Protein AF-G3GBZ7-F1 (afdb_monomer_lite)

Structure (mmCIF, N/CA/C/O backbone):
data_AF-G3GBZ7-F1
#
_entry.id   AF-G3GBZ7-F1
#
loop_
_atom_site.group_PDB
_atom_site.id
_atom_site.type_symbol
_atom_site.label_atom_id
_atom_site.label_alt_id
_atom_site.label_comp_id
_atom_site.label_asym_id
_atom_site.label_entity_id
_atom_site.label_seq_id
_atom_site.pdbx_PDB_ins_code
_atom_site.Cartn_x
_atom_site.Cartn_y
_atom_site.Cartn_z
_atom_site.occupancy
_atom_site.B_iso_or_equiv
_atom_site.auth_seq_id
_atom_site.auth_comp_id
_atom_site.auth_asym_id
_atom_site.auth_atom_id
_atom_site.pdbx_PDB_model_num
ATOM 1 N N . ILE A 1 1 ? -29.897 4.445 14.491 1.00 81.94 1 ILE A N 1
ATOM 2 C CA . ILE A 1 1 ? -31.053 5.192 13.929 1.00 81.94 1 ILE A CA 1
ATOM 3 C C . ILE A 1 1 ? -32.374 4.689 14.504 1.00 81.94 1 ILE A C 1
ATOM 5 O O . ILE A 1 1 ? -32.982 5.428 15.257 1.00 81.94 1 ILE A O 1
ATOM 9 N N . PHE A 1 2 ? -32.783 3.435 14.270 1.00 90.56 2 PHE A N 1
ATOM 10 C CA . PHE A 1 2 ? -34.053 2.903 14.803 1.00 90.56 2 PHE A CA 1
ATOM 11 C C . PHE A 1 2 ? -34.216 3.034 16.331 1.00 90.56 2 PHE A C 1
ATOM 13 O O . PHE A 1 2 ? -35.293 3.373 16.809 1.00 90.56 2 PHE A O 1
ATOM 20 N N . MET A 1 3 ? -33.138 2.810 17.089 1.00 87.44 3 MET A N 1
ATOM 21 C CA . MET A 1 3 ? -33.135 2.917 18.558 1.00 87.44 3 MET A CA 1
ATOM 22 C C . MET A 1 3 ? -33.192 4.363 19.082 1.00 87.44 3 MET A C 1
ATOM 24 O O . MET A 1 3 ? -33.502 4.566 20.246 1.00 87.44 3 MET A O 1
ATOM 28 N N . PHE A 1 4 ? -32.921 5.360 18.235 1.00 91.00 4 PHE A N 1
ATOM 29 C CA . PHE A 1 4 ? -32.855 6.782 18.601 1.00 91.00 4 PHE A CA 1
ATOM 30 C C . PHE A 1 4 ? -33.882 7.620 17.815 1.00 91.00 4 PHE A C 1
ATOM 32 O O . PHE A 1 4 ? -33.654 8.791 17.539 1.00 91.00 4 PHE A O 1
ATOM 39 N N . SER A 1 5 ? -34.990 7.009 17.384 1.00 92.69 5 SER A N 1
ATOM 40 C CA . SER A 1 5 ? -36.114 7.729 16.767 1.00 92.69 5 SER A CA 1
ATOM 41 C C . SER A 1 5 ? -36.916 8.467 17.838 1.00 92.69 5 SER A C 1
ATOM 43 O O . SER A 1 5 ? -37.123 7.905 18.908 1.00 92.69 5 SER A O 1
ATOM 45 N N . GLU A 1 6 ? -37.437 9.656 17.531 1.00 91.62 6 GLU A N 1
ATOM 46 C CA . GLU A 1 6 ? -38.281 10.470 18.427 1.00 91.62 6 GLU A CA 1
ATOM 47 C C . GLU A 1 6 ? -39.435 9.673 19.058 1.00 91.62 6 GLU A C 1
ATOM 49 O O . GLU A 1 6 ? -39.680 9.767 20.256 1.00 91.62 6 GLU A O 1
ATOM 54 N N . ASN A 1 7 ? -40.075 8.793 18.278 1.00 91.56 7 ASN A N 1
ATOM 55 C CA . ASN A 1 7 ? -41.166 7.940 18.761 1.00 91.56 7 ASN A CA 1
ATOM 56 C C . ASN A 1 7 ? -40.732 6.941 19.849 1.00 91.56 7 ASN A C 1
ATOM 58 O O . ASN A 1 7 ? -41.569 6.456 20.606 1.00 91.56 7 ASN A O 1
ATOM 62 N N . LYS A 1 8 ? -39.444 6.573 19.892 1.00 90.25 8 LYS A N 1
ATOM 63 C CA . LYS A 1 8 ? -38.885 5.591 20.836 1.00 90.25 8 LYS A CA 1
ATOM 64 C C . LYS A 1 8 ? -38.017 6.214 21.921 1.00 90.25 8 LYS A C 1
ATOM 66 O O . LYS A 1 8 ? -37.992 5.684 23.025 1.00 90.25 8 LYS A O 1
ATOM 71 N N . AS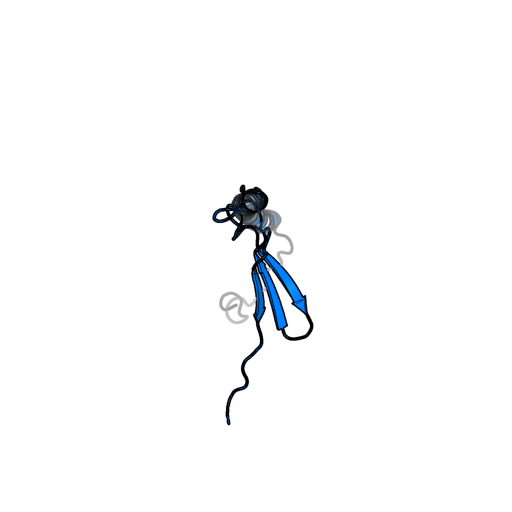N A 1 9 ? -37.305 7.293 21.613 1.00 88.06 9 ASN A N 1
ATOM 72 C CA . ASN A 1 9 ? -36.480 8.026 22.559 1.00 88.06 9 ASN A CA 1
ATOM 73 C C . ASN A 1 9 ? -36.749 9.537 22.406 1.00 88.06 9 ASN A C 1
ATOM 75 O O . ASN A 1 9 ? -36.055 10.209 21.643 1.00 88.06 9 ASN A O 1
ATOM 79 N N . PRO A 1 10 ? -37.805 10.055 23.060 1.00 88.19 10 PRO A N 1
ATOM 80 C CA . PRO A 1 10 ? -38.286 11.424 22.855 1.00 88.19 10 PRO A CA 1
ATOM 81 C C . PRO A 1 10 ? -37.416 12.493 23.532 1.00 88.19 10 PRO A C 1
ATOM 83 O O . PRO A 1 10 ? -37.529 13.670 23.204 1.00 88.19 10 PRO A O 1
ATOM 86 N N . ILE A 1 11 ? -36.555 12.108 24.478 1.00 91.38 11 ILE A N 1
ATOM 87 C CA . ILE A 1 11 ? -35.627 13.015 25.161 1.00 91.38 11 ILE A CA 1
ATOM 88 C C . ILE A 1 11 ? -34.210 12.619 24.751 1.00 91.38 11 ILE A C 1
ATOM 90 O O . ILE A 1 11 ? -33.817 11.465 24.898 1.00 91.38 11 ILE A O 1
ATOM 94 N N . ALA A 1 12 ? -33.450 13.575 24.216 1.00 90.62 12 ALA A N 1
ATOM 95 C CA . ALA A 1 12 ? -32.081 13.334 23.785 1.00 90.62 12 ALA A CA 1
ATOM 96 C C . ALA A 1 12 ? -31.117 13.274 24.977 1.00 90.62 12 ALA A C 1
ATOM 98 O O . ALA A 1 12 ? -31.175 14.100 25.888 1.00 90.62 12 ALA A O 1
ATOM 99 N N . GLU A 1 13 ? -30.192 12.322 24.921 1.00 89.00 13 GLU A N 1
ATOM 100 C CA . GLU A 1 13 ? -29.057 12.247 25.839 1.00 89.00 13 GLU A CA 1
ATOM 101 C C . GLU A 1 13 ? -28.063 13.389 25.560 1.00 89.00 13 GLU A C 1
ATOM 103 O O . GLU A 1 13 ? -27.843 13.759 24.406 1.00 89.00 13 GLU A O 1
ATOM 108 N N . THR A 1 14 ? -27.438 13.943 26.605 1.00 91.62 14 THR A N 1
ATOM 109 C CA . THR A 1 14 ? -26.596 15.159 26.521 1.00 91.62 14 THR A CA 1
ATOM 110 C C . THR A 1 14 ? -25.104 14.913 26.772 1.00 91.62 14 THR A C 1
ATOM 112 O O . THR A 1 14 ? -24.362 15.841 27.095 1.00 91.62 14 THR A O 1
ATOM 115 N N . PHE A 1 15 ? -24.626 13.674 26.624 1.00 89.81 15 PHE A N 1
ATOM 116 C CA . PHE A 1 15 ? -23.196 13.386 26.753 1.00 89.81 15 PHE A CA 1
ATOM 117 C C . PHE A 1 15 ? -22.399 14.035 25.609 1.00 89.81 15 PHE A C 1
ATOM 119 O O . PHE A 1 15 ? -22.770 13.945 24.442 1.00 89.81 15 PHE A O 1
ATOM 126 N N . VAL A 1 16 ? -21.281 14.681 25.951 1.00 91.06 16 VAL A N 1
ATOM 127 C CA . VAL A 1 16 ? -20.423 15.396 24.983 1.00 91.06 16 VAL A CA 1
ATOM 128 C C . VAL A 1 16 ? -19.041 14.752 24.854 1.00 91.06 16 VAL A C 1
ATOM 130 O O . VAL A 1 16 ? -18.383 14.897 23.828 1.00 91.06 16 VAL A O 1
ATOM 133 N N . HIS A 1 17 ? -18.604 14.007 25.871 1.00 92.25 17 HIS A N 1
ATOM 134 C CA . HIS A 1 17 ? -17.261 13.437 25.931 1.00 92.25 17 HIS A CA 1
ATOM 135 C C . HIS A 1 17 ? -17.294 11.957 26.280 1.00 92.25 17 HIS A C 1
ATOM 137 O O . HIS A 1 17 ? -18.070 11.523 27.134 1.00 92.25 17 HIS A O 1
ATOM 143 N N . GLY A 1 18 ? -16.403 11.202 25.641 1.00 93.56 18 GLY A N 1
ATOM 144 C CA . GLY A 1 18 ? -16.275 9.765 25.825 1.00 93.56 18 GLY A CA 1
ATOM 145 C C . GLY A 1 18 ? -14.815 9.338 25.788 1.00 93.56 18 GLY A C 1
ATOM 146 O O . GLY A 1 18 ? -14.442 8.520 24.960 1.00 93.56 18 GLY A O 1
ATOM 147 N N . SER A 1 19 ? -13.982 9.860 26.693 1.00 94.75 19 SER A N 1
ATOM 148 C CA . SER A 1 19 ? -12.524 9.641 26.665 1.00 94.75 19 SER A CA 1
ATOM 149 C C . SER A 1 19 ? -12.118 8.162 26.530 1.00 94.75 19 SER A C 1
ATOM 151 O O . SER A 1 19 ? -11.217 7.828 25.766 1.00 94.75 19 SER A O 1
ATOM 153 N N . THR A 1 20 ? -12.816 7.241 27.202 1.00 96.06 20 THR A N 1
ATOM 154 C CA . THR A 1 20 ? -12.529 5.803 27.083 1.00 96.06 20 THR A CA 1
ATOM 155 C C . THR A 1 20 ? -12.797 5.265 25.676 1.00 96.06 20 THR A C 1
ATOM 157 O O . THR A 1 20 ? -11.988 4.504 25.152 1.00 96.06 20 THR A O 1
ATOM 160 N N . ILE A 1 21 ? -13.912 5.654 25.048 1.00 96.06 21 ILE A N 1
ATOM 161 C CA . ILE A 1 21 ? -14.266 5.183 23.703 1.00 96.06 21 ILE A CA 1
ATOM 162 C C . ILE A 1 21 ? -13.392 5.858 22.635 1.00 96.06 21 ILE A C 1
ATOM 164 O O . ILE A 1 21 ? -12.993 5.198 21.677 1.00 96.06 21 ILE A O 1
ATOM 168 N N . GLU A 1 22 ? -12.979 7.106 22.882 1.00 96.88 22 GLU A N 1
ATOM 169 C CA . GLU A 1 22 ? -11.984 7.838 22.092 1.00 96.88 22 GLU A CA 1
ATOM 170 C C . GLU A 1 22 ? -10.639 7.115 22.029 1.00 96.88 22 GLU A C 1
ATOM 172 O O . GLU A 1 22 ? -10.073 6.935 20.947 1.00 96.88 22 GLU A O 1
ATOM 177 N N . ILE A 1 23 ? -10.145 6.637 23.173 1.00 97.38 23 ILE A N 1
ATOM 178 C CA . ILE A 1 23 ? -8.912 5.843 23.231 1.00 97.38 23 ILE A CA 1
ATOM 179 C C . ILE A 1 23 ? -9.086 4.542 22.441 1.00 97.38 23 ILE A C 1
ATOM 181 O O . ILE A 1 23 ? -8.245 4.213 21.607 1.00 97.38 23 ILE A O 1
ATOM 185 N N . ILE A 1 24 ? -10.199 3.828 22.642 1.00 97.94 24 ILE A N 1
ATOM 186 C CA . ILE A 1 24 ? -10.459 2.543 21.978 1.00 97.94 24 ILE A CA 1
ATOM 187 C C . ILE A 1 24 ? -10.473 2.696 20.452 1.00 97.94 24 ILE A C 1
ATOM 189 O O . ILE A 1 24 ? -9.747 1.976 19.760 1.00 97.94 24 ILE A O 1
ATOM 193 N N . TRP A 1 25 ? -11.255 3.638 19.912 1.00 97.25 25 TRP A N 1
ATOM 194 C CA . TRP A 1 25 ? -11.338 3.812 18.460 1.00 97.25 25 TRP A CA 1
ATOM 195 C C . TRP A 1 25 ? -10.098 4.458 17.852 1.00 97.25 25 TRP A C 1
ATOM 197 O O . TRP A 1 25 ? -9.982 4.466 16.635 1.00 97.25 25 TRP A O 1
ATOM 207 N N . THR A 1 26 ? -9.187 5.022 18.646 1.00 97.25 26 THR A N 1
ATOM 208 C CA . THR A 1 26 ? -7.910 5.552 18.141 1.00 97.25 26 THR A CA 1
ATOM 209 C C . THR A 1 26 ? -6.844 4.457 18.129 1.00 97.25 26 THR A C 1
ATOM 211 O O . THR A 1 26 ? -6.113 4.299 17.151 1.00 97.25 26 THR A O 1
ATOM 214 N N . SER A 1 27 ? -6.779 3.646 19.189 1.00 98.06 27 SER A N 1
ATOM 215 C CA . SER A 1 27 ? -5.792 2.572 19.320 1.00 98.06 27 SER A CA 1
ATOM 216 C C . SER A 1 27 ? -6.069 1.384 18.399 1.00 98.06 27 SER A C 1
ATOM 218 O O . SER A 1 27 ? -5.121 0.821 17.855 1.00 98.06 27 SER A O 1
ATOM 220 N N . ILE A 1 28 ? -7.337 1.006 18.185 1.00 98.38 28 ILE A N 1
ATOM 221 C CA . ILE A 1 28 ? -7.677 -0.129 17.310 1.00 98.38 28 ILE A CA 1
ATOM 222 C C . ILE A 1 28 ? -7.209 0.115 15.861 1.00 98.38 28 ILE A C 1
ATOM 224 O O . ILE A 1 28 ? -6.468 -0.724 15.346 1.00 98.38 28 ILE A O 1
ATOM 228 N N . PRO A 1 29 ? -7.544 1.241 15.196 1.00 97.94 29 PRO A N 1
ATOM 229 C CA . PRO A 1 29 ? -7.042 1.528 13.853 1.00 97.94 29 PRO A CA 1
ATOM 230 C C . PRO A 1 29 ? -5.518 1.629 13.787 1.00 97.94 29 PRO A C 1
ATOM 232 O O . PRO A 1 29 ? -4.924 1.113 12.844 1.00 97.94 29 PRO A O 1
ATOM 235 N N . ALA A 1 30 ? -4.870 2.227 14.793 1.00 98.25 30 ALA A N 1
ATOM 236 C CA . ALA A 1 30 ? -3.409 2.300 14.843 1.00 98.25 30 ALA A CA 1
ATOM 237 C C . ALA A 1 30 ? -2.760 0.903 14.891 1.00 98.25 30 ALA A C 1
ATOM 239 O O . ALA A 1 30 ? -1.775 0.647 14.198 1.00 98.25 30 ALA A O 1
ATOM 240 N N . LEU A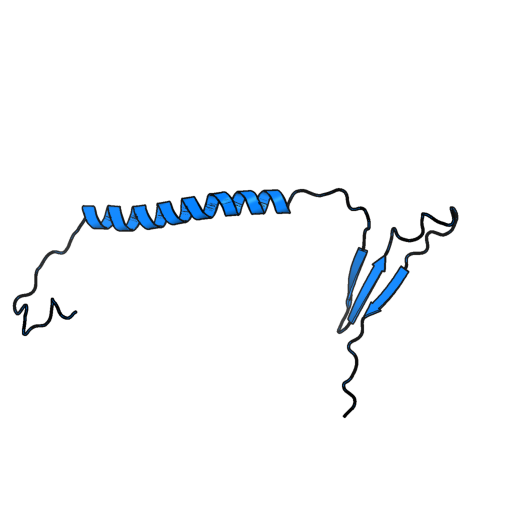 1 31 ? -3.337 -0.024 15.661 1.00 98.31 31 LEU A N 1
ATOM 241 C CA . LEU A 1 31 ? -2.862 -1.403 15.749 1.00 98.31 31 LEU A CA 1
ATOM 242 C C . LEU A 1 31 ? -3.098 -2.178 14.444 1.00 98.31 31 LEU A C 1
ATOM 244 O O . LEU A 1 31 ? -2.222 -2.930 14.022 1.00 98.31 31 LEU A O 1
ATOM 248 N N . ILE A 1 32 ? -4.233 -1.960 13.768 1.00 98.31 32 ILE A N 1
ATOM 249 C CA . ILE A 1 32 ? -4.493 -2.538 12.438 1.00 98.31 32 ILE A CA 1
ATOM 250 C C . ILE A 1 32 ? -3.415 -2.089 11.442 1.00 98.31 32 ILE A C 1
ATOM 252 O O . ILE A 1 32 ? -2.864 -2.923 10.724 1.00 98.31 32 ILE A O 1
ATOM 256 N N . LEU A 1 33 ? -3.066 -0.797 11.430 1.00 98.19 33 LEU A N 1
ATOM 257 C CA . LEU A 1 33 ? -2.000 -0.280 10.566 1.00 98.19 33 LEU A CA 1
ATOM 258 C C . LEU A 1 33 ? -0.643 -0.919 10.878 1.00 98.19 33 LEU A C 1
ATOM 260 O O . LEU A 1 33 ? 0.079 -1.280 9.953 1.00 98.19 33 LEU A O 1
ATOM 264 N N . LEU A 1 34 ? -0.314 -1.113 12.159 1.00 97.75 34 LEU A N 1
ATOM 265 C CA . LEU A 1 34 ? 0.926 -1.778 12.567 1.00 97.75 34 LEU A CA 1
ATOM 266 C C . LEU A 1 34 ? 0.996 -3.217 12.036 1.00 97.75 34 LEU A C 1
ATOM 268 O O . LEU A 1 34 ? 2.032 -3.627 11.517 1.00 97.75 34 LEU A O 1
ATOM 272 N N . ILE A 1 35 ? -0.108 -3.965 12.115 1.00 98.06 35 ILE A N 1
ATOM 273 C CA . ILE A 1 35 ? -0.175 -5.338 11.595 1.00 98.06 35 ILE A CA 1
ATOM 274 C C . ILE A 1 35 ? 0.027 -5.367 10.078 1.00 98.06 35 ILE A C 1
ATOM 276 O O . ILE A 1 35 ? 0.721 -6.252 9.590 1.00 98.06 35 ILE A O 1
ATOM 280 N N . ILE A 1 36 ? -0.544 -4.414 9.335 1.00 98.31 36 ILE A N 1
ATOM 281 C CA . ILE A 1 36 ? -0.389 -4.330 7.872 1.00 98.31 36 ILE A CA 1
ATOM 282 C C . ILE A 1 36 ? 1.034 -3.897 7.485 1.00 98.31 36 ILE A C 1
ATOM 284 O O . ILE A 1 36 ? 1.580 -4.373 6.489 1.00 98.31 36 ILE A O 1
ATOM 288 N N . ALA A 1 37 ? 1.661 -3.027 8.278 1.00 98.00 37 ALA A N 1
ATOM 289 C CA . ALA A 1 37 ? 2.997 -2.516 7.997 1.00 98.00 37 ALA A CA 1
ATOM 290 C C . ALA A 1 37 ? 4.073 -3.615 8.030 1.00 98.00 37 ALA A C 1
ATOM 292 O O . ALA A 1 37 ? 4.974 -3.603 7.197 1.00 98.00 37 ALA A O 1
ATOM 293 N N . ILE A 1 38 ? 3.970 -4.592 8.939 1.00 96.88 38 ILE A N 1
ATOM 294 C CA . ILE A 1 38 ? 4.966 -5.671 9.085 1.00 96.88 38 ILE A CA 1
ATOM 295 C C . ILE A 1 38 ? 5.175 -6.480 7.784 1.00 96.88 38 ILE A C 1
ATOM 297 O O . ILE A 1 38 ? 6.306 -6.508 7.294 1.00 96.88 38 ILE A O 1
ATOM 301 N N . PRO A 1 39 ? 4.149 -7.117 7.178 1.00 95.69 39 PRO A N 1
ATOM 302 C CA . PRO A 1 39 ? 4.321 -7.832 5.914 1.00 95.69 39 PRO A CA 1
ATOM 303 C C . PRO A 1 39 ? 4.647 -6.885 4.752 1.00 95.69 39 PRO A C 1
ATOM 305 O O . PRO A 1 39 ? 5.379 -7.277 3.847 1.00 95.69 39 PRO A O 1
ATOM 308 N N . SER A 1 40 ? 4.158 -5.638 4.782 1.00 97.25 40 SER A N 1
ATOM 309 C CA . SER A 1 40 ? 4.461 -4.645 3.745 1.00 97.25 40 SER A CA 1
ATOM 310 C C . SER A 1 40 ? 5.947 -4.291 3.703 1.00 97.25 40 SER A C 1
ATOM 312 O O . SER A 1 40 ? 6.517 -4.207 2.618 1.00 97.25 40 SER A O 1
ATOM 314 N N . PHE A 1 41 ? 6.582 -4.092 4.861 1.00 96.00 41 PHE A N 1
ATOM 315 C CA . PHE A 1 41 ? 8.018 -3.825 4.924 1.00 96.00 41 PHE A CA 1
ATOM 316 C C . PHE A 1 41 ? 8.834 -5.054 4.539 1.00 96.00 41 PHE A C 1
ATOM 318 O O .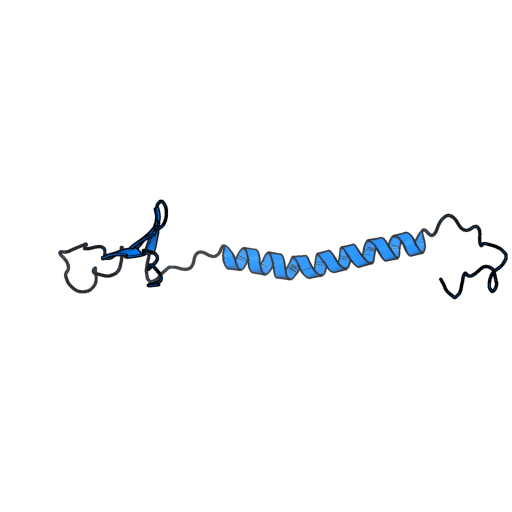 PHE A 1 41 ? 9.802 -4.915 3.801 1.00 96.00 41 PHE A O 1
ATOM 325 N N . ALA A 1 42 ? 8.430 -6.251 4.978 1.00 94.38 42 ALA A N 1
ATOM 326 C CA . ALA A 1 42 ? 9.096 -7.486 4.569 1.00 94.38 42 ALA A CA 1
ATOM 327 C C . ALA A 1 42 ? 9.112 -7.638 3.038 1.00 94.38 42 ALA A C 1
ATOM 329 O O . ALA A 1 42 ? 10.169 -7.876 2.463 1.00 94.38 42 ALA A O 1
ATOM 330 N N . LEU A 1 43 ? 7.969 -7.412 2.380 1.00 93.94 43 LEU A N 1
ATOM 331 C CA . LEU A 1 43 ? 7.867 -7.445 0.920 1.00 93.94 43 LEU A CA 1
ATOM 332 C C . LEU A 1 43 ? 8.764 -6.396 0.254 1.00 93.94 43 LEU A C 1
ATOM 334 O O . LEU A 1 43 ? 9.458 -6.717 -0.706 1.00 93.94 43 LEU A O 1
ATOM 338 N N . LEU A 1 44 ? 8.757 -5.161 0.763 1.00 94.19 44 LEU A N 1
ATOM 339 C CA . LEU A 1 44 ? 9.575 -4.075 0.224 1.00 94.19 44 LEU A CA 1
ATOM 340 C C . LEU A 1 44 ? 11.062 -4.438 0.236 1.00 94.19 44 LEU A C 1
ATOM 342 O O . LEU A 1 44 ? 11.735 -4.252 -0.772 1.00 94.19 44 LEU A O 1
ATOM 346 N N . TYR A 1 45 ? 11.556 -5.001 1.341 1.00 91.38 45 TYR A N 1
ATOM 347 C CA . TYR A 1 45 ? 12.946 -5.447 1.422 1.00 91.38 45 TYR A CA 1
ATOM 348 C C . TYR A 1 45 ? 13.234 -6.628 0.491 1.00 91.38 45 TYR A C 1
ATOM 350 O O . TYR A 1 45 ? 14.275 -6.640 -0.152 1.00 91.38 45 TYR A O 1
ATOM 358 N N . SER A 1 46 ? 12.308 -7.582 0.350 1.00 90.69 46 SER A N 1
ATOM 359 C CA . SER A 1 46 ? 12.478 -8.701 -0.589 1.00 90.69 46 SER A CA 1
ATOM 360 C C . SER A 1 46 ? 12.500 -8.271 -2.059 1.00 90.69 46 SER A C 1
ATOM 362 O O . SER A 1 46 ? 13.105 -8.954 -2.875 1.00 90.69 46 SER A O 1
ATOM 364 N N . MET A 1 47 ? 11.837 -7.169 -2.416 1.00 89.69 47 MET A N 1
ATOM 365 C CA . MET A 1 47 ? 11.859 -6.636 -3.784 1.00 89.69 47 MET A CA 1
ATOM 366 C C . MET A 1 47 ? 13.154 -5.885 -4.119 1.00 89.69 47 MET A C 1
ATOM 368 O O . MET A 1 47 ? 13.510 -5.810 -5.291 1.00 89.69 47 MET A O 1
ATOM 372 N N . ASP A 1 48 ? 13.825 -5.315 -3.117 1.00 86.69 48 ASP A N 1
ATOM 373 C CA . ASP A 1 48 ? 15.084 -4.575 -3.288 1.00 86.69 48 ASP A CA 1
ATOM 374 C C . ASP A 1 48 ? 16.308 -5.508 -3.363 1.00 86.69 48 ASP A C 1
ATOM 376 O O . ASP A 1 48 ? 17.395 -5.098 -3.765 1.00 86.69 48 ASP A O 1
ATOM 380 N N . GLU A 1 49 ? 16.152 -6.788 -3.002 1.00 81.62 49 GLU A N 1
ATOM 381 C CA . GLU A 1 49 ? 17.217 -7.774 -3.163 1.00 81.62 49 GLU A CA 1
ATOM 382 C C . GLU A 1 49 ? 17.526 -7.998 -4.651 1.00 81.62 49 GLU A C 1
ATOM 384 O O . GLU A 1 49 ? 16.788 -8.650 -5.392 1.00 81.62 49 GLU A O 1
ATOM 389 N N . ILE A 1 50 ? 18.668 -7.460 -5.085 1.00 68.25 50 ILE A N 1
ATOM 390 C CA . ILE A 1 50 ? 19.216 -7.673 -6.424 1.00 68.25 50 ILE A CA 1
ATOM 391 C C . ILE A 1 50 ? 19.662 -9.133 -6.532 1.00 68.25 50 ILE A C 1
ATOM 393 O O . ILE A 1 50 ? 20.697 -9.541 -6.002 1.00 68.25 50 ILE A O 1
ATOM 397 N N . ILE A 1 51 ? 18.870 -9.927 -7.244 1.00 77.69 51 ILE A N 1
ATOM 398 C CA . ILE A 1 51 ? 19.224 -11.292 -7.634 1.00 77.69 51 ILE A CA 1
ATOM 399 C C . ILE A 1 51 ? 20.252 -11.211 -8.767 1.00 77.69 51 ILE A C 1
ATOM 401 O O . ILE A 1 51 ? 20.134 -10.354 -9.639 1.00 77.69 51 ILE A O 1
ATOM 405 N N . TYR A 1 52 ? 21.247 -12.104 -8.783 1.00 81.75 52 TYR A N 1
ATOM 406 C CA . TYR A 1 52 ? 22.156 -12.237 -9.925 1.00 81.75 52 TYR A CA 1
ATOM 407 C C . TYR A 1 52 ? 21.360 -12.726 -11.151 1.00 81.75 52 TYR A C 1
ATOM 409 O O . TYR A 1 52 ? 20.886 -13.870 -11.131 1.00 81.75 52 TYR A O 1
ATOM 417 N N . PRO A 1 53 ? 21.149 -11.890 -12.187 1.00 82.06 53 PRO A N 1
ATOM 418 C CA . PRO A 1 53 ? 20.330 -12.274 -13.327 1.00 82.06 53 PRO A CA 1
ATOM 419 C C . PRO A 1 53 ? 21.092 -13.263 -14.215 1.00 82.06 53 PRO A C 1
ATOM 421 O O . PRO A 1 53 ? 22.294 -13.131 -14.421 1.00 82.06 53 PRO A O 1
ATOM 424 N N . LEU A 1 54 ? 20.387 -14.259 -14.759 1.00 82.62 54 LEU A N 1
ATOM 425 C CA . LEU A 1 54 ? 20.953 -15.171 -15.764 1.00 82.62 54 LEU A CA 1
ATOM 426 C C . LEU A 1 54 ? 20.959 -14.561 -17.175 1.00 82.62 54 LEU A C 1
ATOM 428 O O . LEU A 1 54 ? 21.731 -15.005 -18.016 1.00 82.62 54 LEU A O 1
ATOM 432 N N . ILE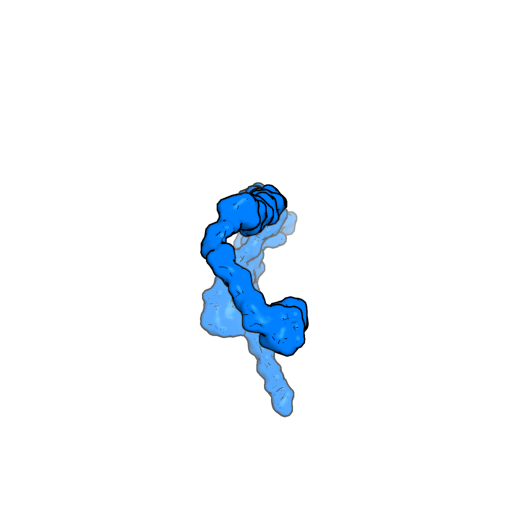 A 1 55 ? 20.070 -13.599 -17.442 1.00 84.00 55 ILE A N 1
ATOM 433 C CA . ILE A 1 55 ? 19.896 -12.928 -18.736 1.00 84.00 55 ILE A CA 1
ATOM 434 C C . ILE A 1 55 ? 19.580 -11.456 -18.466 1.00 84.00 55 ILE A C 1
ATOM 436 O O . ILE A 1 55 ? 18.686 -11.164 -17.665 1.00 84.00 55 ILE A O 1
ATOM 440 N N . THR A 1 56 ? 20.257 -10.553 -19.172 1.00 87.12 56 THR A N 1
ATOM 441 C CA . THR A 1 56 ? 19.947 -9.118 -19.195 1.00 87.12 56 THR A CA 1
ATOM 442 C C . THR A 1 56 ? 19.208 -8.753 -20.482 1.00 87.12 56 THR A C 1
ATOM 444 O O . THR A 1 56 ? 19.634 -9.119 -21.578 1.00 87.12 56 THR A O 1
ATOM 447 N N . ILE A 1 57 ? 18.088 -8.037 -20.346 1.00 88.62 57 ILE A N 1
ATOM 448 C CA . ILE A 1 57 ? 17.316 -7.489 -21.468 1.00 88.62 57 ILE A CA 1
ATOM 449 C C . ILE A 1 57 ? 17.224 -5.980 -21.275 1.00 88.62 57 ILE A C 1
ATOM 451 O O . ILE A 1 57 ? 16.716 -5.515 -20.250 1.00 88.62 57 ILE A O 1
ATOM 455 N N . GLU A 1 58 ? 17.680 -5.226 -22.265 1.00 91.44 58 GLU A N 1
ATOM 456 C CA . 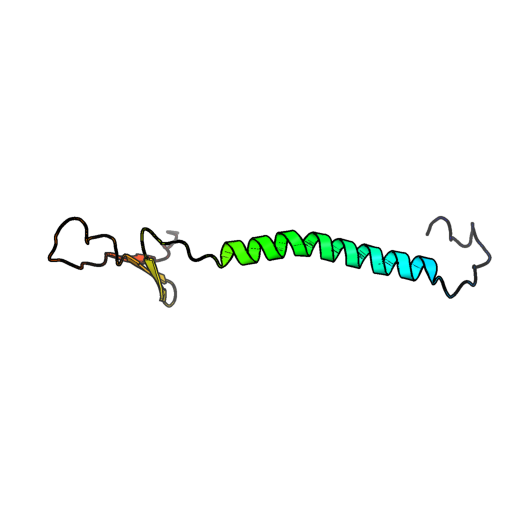GLU A 1 58 ? 17.468 -3.787 -22.340 1.00 91.44 58 GLU A CA 1
ATOM 457 C C . GLU A 1 58 ? 16.167 -3.503 -23.105 1.00 91.44 58 GLU A C 1
ATOM 459 O O . GLU A 1 58 ? 15.903 -4.072 -24.165 1.00 91.44 58 GLU A O 1
ATOM 464 N N . VAL A 1 59 ? 15.312 -2.649 -22.535 1.00 92.94 59 VAL A N 1
ATOM 465 C CA . VAL A 1 59 ? 14.005 -2.297 -23.106 1.00 92.94 59 VAL A CA 1
ATOM 466 C C . VAL A 1 59 ? 13.965 -0.797 -23.366 1.00 92.94 59 VAL A C 1
ATOM 468 O O . VAL A 1 59 ? 13.956 0.002 -22.428 1.00 92.94 59 VAL A O 1
ATOM 471 N N . ILE A 1 60 ? 13.901 -0.412 -24.641 1.00 95.19 60 ILE A N 1
ATOM 472 C CA . ILE A 1 60 ? 13.882 0.986 -25.083 1.00 95.19 60 ILE A CA 1
ATOM 473 C C . ILE A 1 60 ? 12.455 1.350 -25.503 1.00 95.19 60 ILE A C 1
ATOM 475 O O . ILE A 1 60 ? 11.897 0.797 -26.452 1.00 95.19 60 ILE A O 1
ATOM 479 N N . GLY A 1 61 ? 11.853 2.299 -24.785 1.00 96.12 61 GLY A N 1
ATOM 480 C CA . GLY A 1 61 ? 10.534 2.841 -25.108 1.00 96.12 61 GLY A CA 1
ATOM 481 C C . GLY A 1 61 ? 10.625 3.992 -26.103 1.00 96.12 61 GLY A C 1
ATOM 482 O O . GLY A 1 61 ? 11.029 5.095 -25.732 1.00 96.12 61 GLY A O 1
ATOM 483 N N . SER A 1 62 ? 10.208 3.749 -27.346 1.00 94.44 62 SER A N 1
ATOM 484 C CA . SER A 1 62 ? 10.107 4.763 -28.402 1.00 94.44 62 SER A CA 1
ATOM 485 C C . SER A 1 62 ? 8.648 5.153 -28.647 1.00 94.44 62 SER A C 1
ATOM 487 O O . SER A 1 62 ? 7.714 4.531 -28.136 1.00 94.44 62 SER A O 1
ATOM 489 N N . GLN A 1 63 ? 8.404 6.217 -29.417 1.00 92.38 63 GLN A N 1
ATOM 490 C CA . GLN A 1 63 ? 7.030 6.658 -29.645 1.00 92.38 63 GLN A CA 1
ATOM 491 C C . GLN A 1 63 ? 6.250 5.632 -30.493 1.00 92.38 63 GLN A C 1
ATOM 493 O O . GLN A 1 63 ? 6.499 5.473 -31.685 1.00 92.38 63 GLN A O 1
ATOM 498 N N . TRP A 1 64 ? 5.288 4.987 -29.815 1.00 92.44 64 TRP A N 1
ATOM 499 C CA . TRP A 1 64 ? 4.354 3.923 -30.236 1.00 92.44 64 TRP A CA 1
ATOM 500 C C . TRP A 1 64 ? 4.934 2.531 -30.519 1.00 92.44 64 TRP A C 1
ATOM 502 O O . TRP A 1 64 ? 4.227 1.689 -31.071 1.00 92.44 64 TRP A O 1
ATOM 512 N N . TYR A 1 65 ? 6.166 2.251 -30.100 1.00 93.88 65 TYR A N 1
ATOM 513 C CA . TYR A 1 65 ? 6.743 0.908 -30.175 1.00 93.88 65 TYR A CA 1
ATOM 514 C C . TYR A 1 65 ? 7.811 0.707 -29.098 1.00 93.88 65 TYR A C 1
ATOM 516 O O . TYR A 1 65 ? 8.324 1.665 -28.515 1.00 93.88 65 TYR A O 1
ATOM 524 N N . TRP A 1 66 ? 8.135 -0.553 -28.835 1.00 96.19 66 TRP A N 1
ATOM 525 C CA . TRP A 1 66 ? 9.177 -0.941 -27.888 1.00 96.19 66 TRP A CA 1
ATOM 526 C C . TRP A 1 66 ? 10.261 -1.717 -28.619 1.00 96.19 66 TRP A C 1
ATOM 528 O O . TRP A 1 66 ? 9.940 -2.612 -29.399 1.00 96.19 66 TRP A O 1
ATOM 538 N N . THR A 1 67 ? 11.520 -1.397 -28.350 1.00 93.75 67 THR A N 1
ATOM 539 C CA . THR A 1 67 ? 12.677 -2.145 -28.851 1.00 93.75 67 THR A CA 1
ATOM 540 C C . THR A 1 67 ? 13.251 -2.970 -27.707 1.00 93.75 67 THR A C 1
ATOM 542 O O . THR A 1 67 ? 13.413 -2.458 -26.596 1.00 93.75 67 THR A O 1
ATOM 545 N N . TYR A 1 68 ? 13.539 -4.243 -27.968 1.00 93.06 68 TYR A N 1
ATOM 546 C CA . TYR A 1 68 ? 14.133 -5.168 -27.005 1.00 93.06 68 TYR A CA 1
ATOM 547 C C . TYR A 1 68 ? 15.522 -5.573 -27.488 1.00 93.06 68 TYR A C 1
ATOM 549 O O . TYR A 1 68 ? 15.664 -6.036 -28.622 1.00 93.06 68 TYR A O 1
ATOM 557 N N . GLU A 1 69 ? 16.522 -5.426 -26.624 1.00 90.19 69 GLU A N 1
ATOM 558 C CA . GLU A 1 69 ? 17.899 -5.840 -26.876 1.00 90.19 69 GLU A CA 1
ATOM 559 C C . GLU A 1 69 ? 18.326 -6.914 -25.868 1.00 90.19 69 GLU A C 1
ATOM 561 O O . GLU A 1 69 ? 18.262 -6.720 -24.653 1.00 90.19 69 GLU A O 1
ATOM 566 N N . TYR A 1 70 ? 18.765 -8.065 -26.379 1.00 88.81 70 TYR A N 1
ATOM 567 C CA . TYR A 1 70 ? 19.347 -9.139 -25.580 1.00 88.81 70 TYR A CA 1
ATOM 568 C C . TYR A 1 70 ? 20.868 -9.048 -25.662 1.00 88.81 70 TYR A C 1
ATOM 570 O O . TYR A 1 70 ? 21.463 -9.461 -26.660 1.00 88.81 70 TYR A O 1
ATOM 578 N N . SER A 1 71 ? 21.493 -8.537 -24.604 1.00 75.94 71 SER A N 1
ATOM 579 C CA . SER A 1 71 ? 22.942 -8.310 -24.563 1.00 75.94 71 SER A CA 1
ATOM 580 C C . SER A 1 71 ? 23.749 -9.584 -24.261 1.00 75.94 71 SER A C 1
ATOM 582 O O . SER A 1 71 ? 24.894 -9.691 -24.687 1.00 75.94 71 SER A O 1
ATOM 584 N N . ASP A 1 72 ? 23.144 -10.572 -23.585 1.00 73.50 72 ASP A N 1
ATOM 585 C CA . ASP A 1 72 ? 23.848 -11.755 -23.048 1.00 73.50 72 ASP A CA 1
ATOM 586 C C . ASP A 1 72 ? 23.582 -13.069 -23.825 1.00 73.50 72 ASP A C 1
ATOM 588 O O . ASP A 1 72 ? 23.987 -14.144 -23.387 1.00 73.50 72 ASP A O 1
ATOM 592 N N . CYS A 1 73 ? 22.858 -13.030 -24.954 1.00 62.03 73 CYS A N 1
ATOM 593 C CA . CYS A 1 73 ? 22.287 -14.239 -25.579 1.00 62.03 73 CYS A CA 1
ATOM 594 C C . CYS A 1 73 ? 23.290 -15.079 -26.401 1.00 62.03 73 CYS A C 1
ATOM 596 O O . CYS A 1 73 ? 23.153 -16.299 -26.465 1.00 62.03 73 CYS A O 1
ATOM 598 N N . PHE A 1 74 ? 24.304 -14.460 -27.018 1.00 57.72 74 PHE A N 1
ATOM 599 C CA . PHE A 1 74 ? 25.149 -15.124 -28.028 1.00 57.72 74 PHE A CA 1
ATOM 600 C C . PHE A 1 74 ? 26.613 -15.347 -27.629 1.00 57.72 74 PHE A C 1
ATOM 602 O O . PHE A 1 74 ? 27.377 -15.937 -28.391 1.00 57.72 74 PHE A O 1
ATOM 609 N N . SER A 1 75 ? 26.997 -14.999 -26.402 1.00 54.22 75 SER A N 1
ATOM 610 C CA . SER A 1 75 ? 28.345 -15.248 -25.868 1.00 54.22 75 SER A CA 1
ATOM 611 C C . SER A 1 75 ? 28.669 -16.739 -25.645 1.00 54.22 75 SER A C 1
ATOM 613 O O . SER A 1 75 ? 29.799 -17.071 -25.293 1.00 54.22 75 SER A O 1
ATOM 615 N N . PHE A 1 76 ? 27.711 -17.650 -25.869 1.00 54.22 76 PHE A N 1
ATOM 616 C CA . PHE A 1 76 ? 27.864 -19.092 -25.637 1.00 54.22 76 PHE A CA 1
ATOM 617 C C . PHE A 1 76 ? 28.297 -19.920 -26.859 1.00 54.22 76 PHE A C 1
ATOM 619 O O . PHE A 1 76 ? 28.786 -21.031 -26.659 1.00 54.22 76 PHE A O 1
ATOM 626 N N . GLU A 1 77 ? 28.131 -19.438 -28.098 1.00 54.59 77 GLU A N 1
ATOM 627 C CA . GLU A 1 77 ? 28.338 -20.281 -29.296 1.00 54.59 77 GLU A CA 1
ATOM 628 C C . GLU A 1 77 ? 29.535 -19.890 -30.172 1.00 54.59 77 GLU A C 1
ATOM 630 O O . GLU A 1 77 ? 30.095 -20.767 -30.826 1.00 54.59 77 GLU A O 1
ATOM 635 N N . ASN A 1 78 ? 29.989 -18.631 -30.162 1.00 51.16 78 ASN A N 1
ATOM 636 C CA . ASN A 1 78 ? 31.188 -18.209 -30.894 1.00 51.16 78 ASN A CA 1
ATOM 637 C C . ASN A 1 78 ? 31.926 -17.110 -30.115 1.00 51.16 78 ASN A C 1
ATOM 639 O O . ASN A 1 78 ? 31.388 -16.030 -29.900 1.00 51.16 78 ASN A O 1
ATOM 643 N N . GLU A 1 79 ? 33.173 -17.379 -29.730 1.00 54.53 79 GLU A N 1
ATOM 644 C CA . GLU A 1 79 ? 34.035 -16.517 -28.895 1.00 54.53 79 GLU A CA 1
ATOM 645 C C . GLU A 1 79 ? 34.344 -15.132 -29.519 1.00 54.53 79 GLU A C 1
ATOM 647 O O . GLU A 1 79 ? 34.890 -14.263 -28.846 1.00 54.53 79 GLU A O 1
ATOM 652 N N . ASP A 1 80 ? 33.951 -14.900 -30.779 1.00 53.56 80 ASP A N 1
ATOM 653 C CA . ASP A 1 80 ? 34.337 -13.732 -31.583 1.00 53.56 80 ASP A CA 1
ATOM 654 C C . ASP A 1 80 ? 33.170 -12.842 -32.062 1.00 53.56 80 ASP A C 1
ATOM 656 O O . ASP A 1 80 ? 33.408 -11.870 -32.784 1.00 53.56 80 ASP A O 1
ATOM 660 N N . ILE A 1 81 ? 31.913 -13.115 -31.682 1.00 54.53 81 ILE A N 1
ATOM 661 C CA . ILE A 1 81 ? 30.778 -12.263 -32.083 1.00 54.53 81 ILE A CA 1
ATOM 662 C C . ILE A 1 81 ? 29.928 -11.893 -30.863 1.00 54.53 81 ILE A C 1
ATOM 664 O O . ILE A 1 81 ? 29.026 -12.620 -30.461 1.00 54.53 81 ILE A O 1
ATOM 668 N N . ASN A 1 82 ? 30.195 -10.711 -30.300 1.00 55.22 82 ASN A N 1
ATOM 669 C CA . ASN A 1 82 ? 29.253 -10.010 -29.422 1.00 55.22 82 ASN A CA 1
ATOM 670 C C . ASN A 1 82 ? 28.092 -9.474 -30.276 1.00 55.22 82 ASN A C 1
ATOM 672 O O . ASN A 1 82 ? 28.005 -8.272 -30.526 1.00 55.22 82 ASN A O 1
ATOM 676 N N . GLU A 1 83 ? 27.255 -10.360 -30.810 1.00 64.88 83 GLU A N 1
ATOM 677 C CA . GLU A 1 83 ? 26.014 -9.952 -31.464 1.00 64.88 83 GLU A CA 1
ATOM 678 C C . GLU A 1 83 ? 24.948 -9.824 -30.379 1.00 64.88 83 GLU A C 1
ATOM 680 O O . GLU A 1 83 ? 24.678 -10.788 -29.666 1.00 64.88 83 GLU A O 1
ATOM 685 N N . SER A 1 84 ? 24.366 -8.640 -30.204 1.00 71.12 84 SER A N 1
ATOM 686 C CA . SER A 1 84 ? 23.144 -8.496 -29.416 1.00 71.12 84 SER A CA 1
ATOM 687 C C . SER A 1 84 ? 21.936 -8.757 -30.319 1.00 71.12 84 SER A C 1
ATOM 689 O O . SER A 1 84 ? 21.895 -8.321 -31.471 1.00 71.12 84 SER A O 1
ATOM 691 N N . LEU A 1 85 ? 20.944 -9.511 -29.828 1.00 82.75 85 LEU A N 1
ATOM 692 C CA . LEU A 1 85 ? 19.687 -9.691 -30.566 1.00 82.75 85 LEU A CA 1
ATOM 693 C C . LEU A 1 85 ? 18.824 -8.450 -30.355 1.00 82.75 85 LEU A C 1
ATOM 695 O O . LEU A 1 85 ? 18.416 -8.202 -29.222 1.00 82.75 85 LEU A O 1
ATOM 699 N N . ILE A 1 86 ? 18.500 -7.722 -31.423 1.00 89.50 86 ILE A N 1
ATOM 700 C CA . ILE A 1 86 ? 17.640 -6.533 -31.355 1.00 89.50 86 ILE A CA 1
ATOM 701 C C . ILE A 1 86 ? 16.391 -6.747 -32.214 1.00 89.50 86 ILE A C 1
ATOM 703 O O . ILE A 1 86 ? 16.496 -7.123 -33.384 1.00 89.50 86 ILE A O 1
ATOM 707 N N . PHE A 1 87 ? 15.208 -6.483 -31.655 1.00 90.88 87 PHE A N 1
ATOM 708 C CA . PHE A 1 87 ? 13.963 -6.430 -32.426 1.00 90.88 87 PHE A CA 1
ATOM 709 C C . PHE A 1 87 ? 12.985 -5.366 -31.919 1.00 90.88 87 PHE A C 1
ATOM 711 O O . PHE A 1 87 ? 12.956 -5.027 -30.734 1.00 90.88 87 PHE A O 1
ATOM 718 N N . ASP A 1 88 ? 12.134 -4.898 -32.834 1.00 93.75 88 ASP A N 1
ATOM 719 C CA . ASP A 1 88 ? 11.080 -3.918 -32.573 1.00 93.75 88 ASP A CA 1
ATOM 720 C C . ASP A 1 88 ? 9.706 -4.591 -32.458 1.00 93.75 88 ASP A C 1
ATOM 722 O O . ASP A 1 88 ? 9.338 -5.461 -33.251 1.00 93.75 88 ASP A O 1
ATOM 726 N N . SER A 1 89 ? 8.926 -4.159 -31.471 1.00 93.62 89 SER A N 1
ATOM 727 C CA . SER A 1 89 ? 7.555 -4.597 -31.221 1.00 93.62 89 SER A CA 1
ATOM 728 C C . SER A 1 89 ? 6.573 -3.504 -31.632 1.00 93.62 89 SER A C 1
ATOM 730 O O . SER A 1 89 ? 6.411 -2.496 -30.936 1.00 93.62 89 SER A O 1
ATOM 732 N N . TYR A 1 90 ? 5.917 -3.715 -32.775 1.00 93.25 90 TYR A N 1
ATOM 733 C CA . TYR A 1 90 ? 4.878 -2.835 -33.304 1.00 93.25 90 TYR A CA 1
ATOM 734 C C . TYR A 1 90 ? 3.481 -3.383 -33.011 1.00 93.25 90 TYR A C 1
ATOM 736 O O . TYR A 1 90 ? 3.248 -4.591 -33.011 1.00 93.25 90 TYR A O 1
ATOM 744 N N . MET A 1 91 ? 2.525 -2.475 -32.822 1.00 91.19 91 MET A N 1
ATOM 745 C CA . MET A 1 91 ? 1.108 -2.826 -32.794 1.00 91.19 91 MET A CA 1
ATOM 746 C C . MET A 1 91 ? 0.651 -3.215 -34.206 1.00 91.19 91 MET A C 1
ATOM 748 O O . MET A 1 91 ? 0.861 -2.459 -35.155 1.00 91.19 91 MET A O 1
ATOM 752 N N . LEU A 1 92 ? 0.027 -4.385 -34.346 1.00 90.31 92 LEU A N 1
ATOM 753 C CA . LEU A 1 92 ? -0.603 -4.792 -35.602 1.00 90.31 92 LEU A CA 1
ATOM 754 C C . LEU A 1 92 ? -1.887 -3.985 -35.817 1.00 90.31 92 LEU A C 1
ATOM 756 O O . LEU A 1 92 ? -2.604 -3.692 -34.860 1.00 90.31 92 LEU A O 1
ATOM 760 N N . 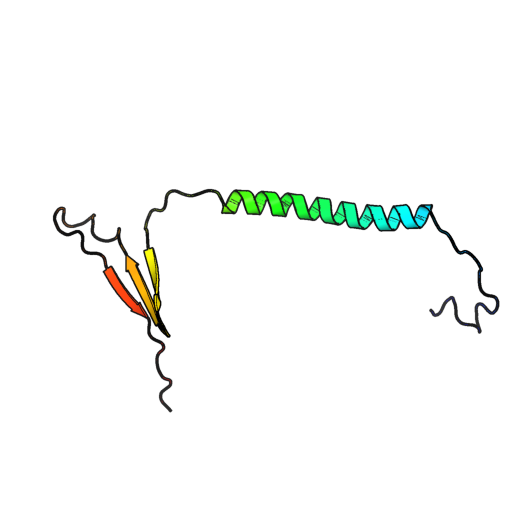GLN A 1 93 ? -2.168 -3.625 -37.066 1.00 90.06 93 GLN A N 1
ATOM 761 C CA . GLN A 1 93 ? -3.454 -3.034 -37.428 1.00 90.06 93 GLN A CA 1
ATOM 762 C C . GLN A 1 93 ? -4.520 -4.137 -37.435 1.00 90.06 93 GLN A C 1
ATOM 764 O O . GLN A 1 93 ? -4.228 -5.269 -37.822 1.00 90.06 93 GLN A O 1
ATOM 769 N N . GLU A 1 94 ? -5.733 -3.821 -36.983 1.00 88.81 94 GLU A N 1
ATOM 770 C CA . GLU A 1 94 ? -6.890 -4.671 -37.270 1.00 88.81 94 GLU A CA 1
ATOM 771 C C . GLU A 1 94 ? -7.246 -4.471 -38.749 1.00 88.81 94 GLU A C 1
ATOM 773 O O . GLU A 1 94 ? -7.398 -3.334 -39.199 1.00 88.81 94 GLU A O 1
ATOM 778 N N . ASP A 1 95 ? -7.311 -5.563 -39.513 1.00 81.94 95 ASP A N 1
ATOM 779 C CA . ASP A 1 95 ? -7.870 -5.538 -40.864 1.00 81.94 95 ASP A CA 1
ATOM 780 C C . ASP A 1 95 ? -9.399 -5.363 -40.735 1.00 81.94 95 ASP A C 1
ATOM 782 O O . ASP A 1 95 ? -10.052 -6.215 -40.127 1.00 81.94 95 ASP A O 1
ATOM 786 N N . ASP A 1 96 ? -9.955 -4.268 -41.270 1.00 63.97 96 ASP A N 1
ATOM 787 C CA . ASP A 1 96 ? -11.413 -4.043 -41.386 1.00 63.97 96 ASP A CA 1
ATOM 788 C C . ASP A 1 96 ? -12.087 -5.038 -42.358 1.00 63.97 96 ASP A C 1
ATOM 790 O O . ASP A 1 96 ? -11.576 -5.220 -43.494 1.00 63.97 96 ASP A O 1
#

Radius of gyration: 31.38 Å; chains: 1; bounding box: 76×36×68 Å

Sequence (96 aa):
IFMFSENKNPIAETFVHGSTIEIIWTSIPALILLIIAIPSFALLYSMDEIIYPLITIEVIGSQWYWTYEYSDCFSFENEDINESLIFDSYMLQEDD

Foldseek 3Di:
DVCCDCVNPVDDDDDDDDVPVVCVVVVVVVVVVVVVVVVVVVVVVVVPPDDDDPWDWDWDDDVQKIKIWTQPDPCPPDVPDSDIDIDIGHDDDDDD

pLDDT: mean 86.82, std 12.94, range [51.16, 98.38]

Organism: NCBI:txid65357

InterPro domains:
  IPR002429 Cytochrome c oxidase subunit II-like C-terminal [PF00116] (55-95)
  IPR002429 Cytochrome c oxidase subunit II-like C-terminal [PS50857] (52-96)
  IPR008972 Cupredoxin [G3DSA:2.60.40.420] (52-96)
  IPR008972 Cupredoxin [SSF49503] (53-93)
  IPR011759 Cytochrome C oxidase subunit II, transmembrane domain [PF02790] (2-43)
  IPR011759 Cytochrome C oxidase subunit II, transmembrane domain [PS50999] (1-51)
  IPR036257 Cytochrome C oxidase subunit II, transmembrane domain superfamily [G3DSA:1.10.287.90] (1-51)
  IPR036257 Cytochrome C oxidase subunit II, transmembrane domain superfamily [SSF81464] (1-50)
  IPR045187 Cytochrome c/quinol oxidase subunit II [PTHR22888] (2-96)

Secondary structure (DSSP, 8-state):
-GGG-TTT--S-------HHHHHHHHHHHHHHHHHHHHHHHHHHHHHH-----SS-EEEEEETTEEEEEESSSSTTT-TT--PPEEEEEEPPPPP-